Protein AF-A0A958V1U1-F1 (afdb_monomer)

Nearest PDB structures (foldseek):
  7zn4-assembly1_g  TM=4.729E-01  e=1.850E+00  Escherichia phage T5
  7zn4-assembly1_e  TM=5.248E-01  e=5.244E+00  Escherichia phage T5
  8xci-assembly1_J  TM=3.540E-01  e=3.382E+00  Escherichia phage Lambda

Solvent-accessible surface area (backbone atoms only — not comparable to full-atom values): 6380 Å² total; per-residue (Å²): 98,76,42,34,32,41,38,34,37,19,69,44,61,68,33,49,76,71,70,51,53,78,46,75,51,68,22,63,43,54,96,79,41,60,73,82,83,83,77,91,69,69,65,46,53,33,31,37,44,35,36,43,27,66,84,71,78,88,57,91,49,59,48,98,87,70,46,70,77,47,54,53,35,31,31,78,56,66,86,67,95,68,82,88,52,51,85,60,18,50,47,80,44,52,102,59,92,80,92,82,82,68,63,101

Radius of gyration: 13.51 Å; Cα contacts (8 Å, |Δi|>4): 192; chains: 1; bounding box: 40×26×31 Å

Foldseek 3Di:
DAAKKKKFKDQDQVCVVVVNGPDMDMADDDPNDGDDDDPPDAWGKMKMKMWGPRPHPPDFDADPVRHTPTDIWMAPRDDDDDDDGSVNGMDTDDPDDDDTDIDD

Mean predicted aligned error: 2.86 Å

Structure (mmCIF, N/CA/C/O backbone):
data_AF-A0A958V1U1-F1
#
_entry.id   AF-A0A958V1U1-F1
#
loop_
_atom_site.group_PDB
_atom_site.id
_atom_site.type_symbol
_atom_site.label_atom_id
_atom_site.label_alt_id
_atom_site.label_comp_id
_atom_site.label_asym_id
_atom_site.label_entity_id
_atom_site.label_seq_id
_atom_site.pdbx_PDB_ins_code
_atom_site.Cartn_x
_atom_site.Cartn_y
_atom_site.Cartn_z
_atom_site.occupancy
_atom_site.B_iso_or_equiv
_atom_site.auth_seq_id
_atom_site.auth_comp_id
_atom_site.auth_asym_id
_atom_site.auth_atom_id
_atom_site.pdbx_PDB_model_num
ATOM 1 N N . ASP A 1 1 ? -2.078 -7.893 -17.752 1.00 75.12 1 ASP A N 1
ATOM 2 C CA . ASP A 1 1 ? -0.628 -7.667 -17.584 1.00 75.12 1 ASP A CA 1
ATOM 3 C C . ASP A 1 1 ? 0.055 -8.926 -17.084 1.00 75.12 1 ASP A C 1
ATOM 5 O O . ASP A 1 1 ? -0.638 -9.868 -16.714 1.00 75.12 1 ASP A O 1
ATOM 9 N N . LYS A 1 2 ? 1.388 -8.980 -17.140 1.00 85.44 2 LYS A N 1
ATOM 10 C CA . LYS A 1 2 ? 2.181 -10.052 -16.513 1.00 85.44 2 LYS A CA 1
ATOM 11 C C . LYS A 1 2 ? 2.516 -9.657 -15.075 1.00 85.44 2 LYS A C 1
ATOM 13 O O . LYS A 1 2 ? 2.501 -8.468 -14.780 1.00 85.44 2 LYS A O 1
ATOM 18 N N . GLY A 1 3 ? 2.876 -10.621 -14.236 1.00 92.50 3 GLY A N 1
ATOM 19 C CA . GLY A 1 3 ? 3.263 -10.356 -12.852 1.00 92.50 3 GLY A CA 1
ATOM 20 C C . GLY A 1 3 ? 2.084 -10.361 -11.882 1.00 92.50 3 GLY A C 1
ATOM 21 O O . GLY A 1 3 ? 0.962 -10.739 -12.242 1.00 92.50 3 GLY A O 1
ATOM 22 N N . GLU A 1 4 ? 2.342 -9.903 -10.665 1.00 96.69 4 GLU A N 1
ATOM 23 C CA . GLU A 1 4 ? 1.344 -9.777 -9.605 1.00 96.69 4 GLU A CA 1
ATOM 24 C C . GLU A 1 4 ? 1.458 -8.439 -8.880 1.00 96.69 4 GLU A C 1
ATOM 26 O O . GLU A 1 4 ? 2.435 -7.708 -9.020 1.00 96.69 4 GLU A O 1
ATOM 31 N N . VAL A 1 5 ? 0.419 -8.080 -8.133 1.00 98.12 5 VAL A N 1
ATOM 32 C CA . VAL A 1 5 ? 0.438 -6.886 -7.289 1.00 98.12 5 VAL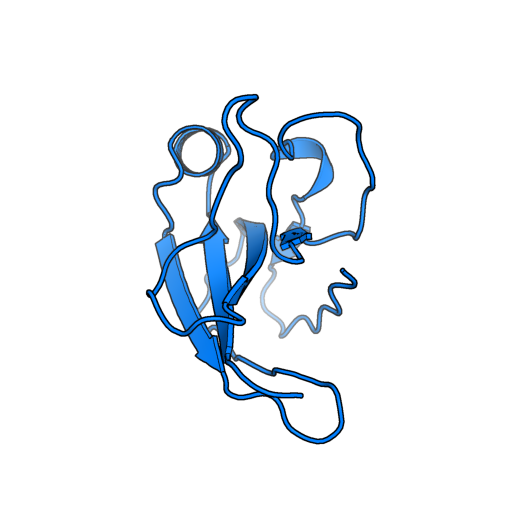 A CA 1
ATOM 33 C C . VAL A 1 5 ? 0.454 -7.324 -5.840 1.00 98.12 5 VAL A C 1
ATOM 35 O O . VAL A 1 5 ? -0.446 -8.046 -5.404 1.00 98.12 5 VAL A O 1
ATOM 38 N N . HIS A 1 6 ? 1.435 -6.839 -5.089 1.00 98.25 6 HIS A N 1
ATOM 39 C CA . HIS A 1 6 ? 1.481 -6.998 -3.643 1.00 98.25 6 HIS A CA 1
ATOM 40 C C . HIS A 1 6 ? 0.843 -5.792 -2.965 1.00 98.25 6 HIS A C 1
ATOM 42 O O . HIS A 1 6 ? 1.026 -4.649 -3.382 1.00 98.25 6 HIS A O 1
ATOM 48 N N . PHE A 1 7 ? 0.134 -6.050 -1.874 1.00 98.44 7 PHE A N 1
ATOM 49 C CA . PHE A 1 7 ? -0.553 -5.068 -1.050 1.00 98.44 7 PHE A CA 1
ATOM 50 C C . PHE A 1 7 ? -0.105 -5.243 0.395 1.00 98.44 7 PHE A C 1
ATOM 52 O O . PHE A 1 7 ? -0.114 -6.352 0.927 1.00 98.44 7 PHE A O 1
ATOM 59 N N . ALA A 1 8 ? 0.250 -4.143 1.046 1.00 98.31 8 ALA A N 1
ATOM 60 C CA . ALA A 1 8 ? 0.656 -4.101 2.441 1.00 98.31 8 ALA A CA 1
ATOM 61 C C . ALA A 1 8 ? -0.255 -3.140 3.209 1.00 98.31 8 ALA A C 1
ATOM 63 O O . ALA A 1 8 ? -0.312 -1.953 2.883 1.00 98.31 8 ALA A O 1
ATOM 64 N N . LEU A 1 9 ? -0.948 -3.656 4.226 1.00 98.62 9 LEU A N 1
ATOM 65 C CA . LEU A 1 9 ? -1.791 -2.880 5.131 1.00 98.62 9 LEU A CA 1
ATOM 66 C C . LEU A 1 9 ? -0.982 -2.478 6.368 1.00 98.62 9 LEU A C 1
ATOM 68 O O . LEU A 1 9 ? -0.365 -3.323 7.015 1.00 98.62 9 LEU A O 1
ATOM 72 N N . TYR A 1 10 ? -1.019 -1.201 6.723 1.00 98.69 10 TYR A N 1
ATOM 73 C CA . TYR A 1 10 ? -0.343 -0.631 7.887 1.00 98.69 10 TYR A CA 1
ATOM 74 C C . TYR A 1 10 ? -1.372 -0.029 8.834 1.00 98.69 10 TYR A C 1
ATOM 76 O O . TYR A 1 10 ? -2.319 0.600 8.375 1.00 98.69 10 TYR A O 1
ATOM 84 N N . ASP A 1 11 ? -1.175 -0.196 10.139 1.00 98.31 11 ASP A N 1
ATOM 85 C CA . ASP A 1 11 ? -2.086 0.254 11.203 1.00 98.31 11 ASP A CA 1
ATOM 86 C C . ASP A 1 11 ? -1.507 1.363 12.091 1.00 98.31 11 ASP A C 1
ATOM 88 O O . ASP A 1 11 ? -2.135 1.783 13.061 1.00 98.31 11 ASP A O 1
ATOM 92 N N . SER A 1 12 ? -0.309 1.852 11.770 1.00 98.25 12 SER A N 1
ATOM 93 C CA . SER A 1 12 ? 0.287 3.014 12.421 1.00 98.25 12 SER A CA 1
ATOM 94 C C . SER A 1 12 ? 1.320 3.692 11.524 1.00 98.25 12 SER A C 1
ATOM 96 O O . SER A 1 12 ? 1.882 3.077 10.614 1.00 98.25 12 SER A O 1
ATOM 98 N N . GLU A 1 13 ? 1.607 4.960 11.816 1.00 98.31 13 GLU A N 1
ATOM 99 C CA . GLU A 1 13 ? 2.684 5.707 11.163 1.00 98.31 13 GLU A CA 1
ATOM 100 C C . GLU A 1 13 ? 4.062 5.081 11.419 1.00 98.31 13 GLU A C 1
ATOM 102 O O . GLU A 1 13 ? 4.893 5.017 10.516 1.00 98.31 13 GLU A O 1
ATOM 107 N N . GLU A 1 14 ? 4.299 4.573 12.631 1.00 98.19 14 GLU A N 1
ATOM 108 C CA . GLU A 1 14 ? 5.557 3.917 12.989 1.00 98.19 14 GLU A CA 1
ATOM 109 C C . GLU A 1 14 ? 5.810 2.684 12.113 1.00 98.19 14 GLU A C 1
ATOM 111 O O . GLU A 1 14 ? 6.852 2.584 11.458 1.00 98.19 14 GLU A O 1
ATOM 116 N N . HIS A 1 15 ? 4.831 1.779 12.054 1.00 98.25 15 HIS A N 1
ATOM 117 C CA . HIS A 1 15 ? 4.873 0.576 11.226 1.00 98.25 15 HIS A CA 1
ATOM 118 C C . HIS A 1 15 ? 5.023 0.917 9.742 1.00 98.25 15 HIS A C 1
ATOM 120 O O . HIS A 1 15 ? 5.824 0.310 9.027 1.00 98.25 15 HIS A O 1
ATOM 126 N N . PHE A 1 16 ? 4.307 1.943 9.280 1.00 98.12 16 PHE A N 1
ATOM 127 C CA . PHE A 1 16 ? 4.418 2.433 7.914 1.00 98.12 16 PHE A CA 1
ATOM 128 C C . PHE A 1 16 ? 5.839 2.907 7.596 1.00 98.12 16 PHE A C 1
ATOM 130 O O . PHE A 1 16 ? 6.420 2.470 6.601 1.00 98.12 16 PHE A O 1
ATOM 137 N N . ASN A 1 17 ? 6.436 3.742 8.449 1.00 95.88 17 ASN A N 1
ATOM 138 C CA . ASN A 1 17 ? 7.784 4.282 8.254 1.00 95.88 17 ASN A CA 1
ATOM 139 C C . ASN A 1 17 ? 8.868 3.192 8.285 1.00 95.88 17 ASN A C 1
ATOM 141 O O . ASN A 1 17 ? 9.830 3.277 7.523 1.00 95.88 17 ASN A O 1
ATOM 145 N N . LYS A 1 18 ? 8.684 2.141 9.093 1.00 96.56 18 LYS A N 1
ATOM 146 C CA . LYS A 1 18 ? 9.578 0.970 9.152 1.00 96.56 18 LYS A CA 1
ATOM 147 C C . LYS A 1 18 ? 9.326 -0.076 8.059 1.00 96.56 18 LYS A C 1
ATOM 149 O O . LYS A 1 18 ? 10.119 -1.001 7.922 1.00 96.56 18 LYS A O 1
ATOM 154 N N . ARG A 1 19 ? 8.252 0.065 7.269 1.00 95.19 19 ARG A N 1
ATOM 155 C CA . ARG A 1 19 ? 7.772 -0.940 6.293 1.00 95.19 19 ARG A CA 1
ATOM 156 C C . ARG A 1 19 ? 7.400 -2.288 6.941 1.00 95.19 19 ARG A C 1
ATOM 158 O O . ARG A 1 19 ? 7.469 -3.344 6.309 1.00 95.19 19 ARG A O 1
ATOM 165 N N . GLU A 1 20 ? 6.931 -2.234 8.185 1.00 97.69 20 GLU A N 1
ATOM 166 C CA . GLU A 1 20 ? 6.434 -3.363 8.978 1.00 97.69 20 GLU A CA 1
ATOM 167 C C . GLU A 1 20 ? 4.905 -3.446 8.850 1.00 97.69 20 GLU A C 1
ATOM 169 O O . GLU A 1 20 ? 4.158 -2.846 9.609 1.00 97.69 20 GLU A O 1
ATOM 174 N N . SER A 1 21 ? 4.411 -4.137 7.827 1.00 97.81 21 SER A N 1
ATOM 175 C CA . SER A 1 21 ? 2.969 -4.246 7.563 1.00 97.81 21 SER A CA 1
ATOM 176 C C . SER A 1 21 ? 2.246 -5.125 8.587 1.00 97.81 21 SER A C 1
ATOM 178 O O . SER A 1 21 ? 2.744 -6.199 8.923 1.00 97.81 21 SER A O 1
ATOM 180 N N . LYS A 1 22 ? 1.020 -4.743 8.958 1.00 97.81 22 LYS A N 1
ATOM 181 C CA . LYS A 1 22 ? 0.093 -5.556 9.759 1.00 97.81 22 LYS A CA 1
ATOM 182 C C . LYS A 1 22 ? -0.359 -6.817 9.015 1.00 97.81 22 LYS A C 1
ATOM 184 O O . LYS A 1 22 ? -0.466 -7.878 9.617 1.00 97.81 22 LYS A O 1
ATOM 189 N N . ASP A 1 23 ? -0.647 -6.681 7.721 1.00 98.25 23 ASP A N 1
ATOM 190 C CA . ASP A 1 23 ? -1.054 -7.784 6.845 1.00 98.25 23 ASP A CA 1
ATOM 191 C C . ASP A 1 23 ? -0.537 -7.551 5.417 1.00 98.25 23 ASP A C 1
ATOM 193 O O . ASP A 1 23 ? -0.289 -6.408 5.010 1.00 98.25 23 ASP A O 1
ATOM 197 N N . ARG A 1 24 ? -0.377 -8.639 4.660 1.00 97.94 24 ARG A N 1
ATOM 198 C CA . ARG A 1 24 ? 0.030 -8.633 3.254 1.00 97.94 24 ARG A CA 1
ATOM 199 C C . ARG A 1 24 ? -0.863 -9.545 2.429 1.00 97.94 24 ARG A C 1
ATOM 201 O O . ARG A 1 24 ? -1.229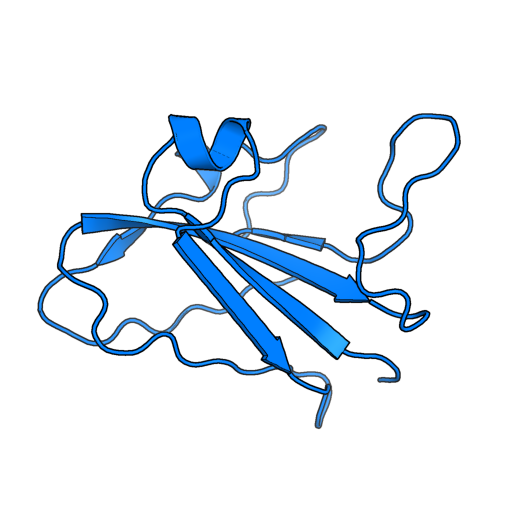 -10.637 2.856 1.00 97.94 24 ARG A O 1
ATOM 208 N N . LYS A 1 25 ? -1.179 -9.099 1.219 1.00 98.31 25 LYS A N 1
ATOM 209 C CA . LYS A 1 25 ? -1.909 -9.875 0.215 1.00 98.31 25 LYS A CA 1
ATOM 210 C C . LYS A 1 25 ? -1.244 -9.693 -1.136 1.00 98.31 25 LYS A C 1
ATOM 212 O O . LYS A 1 25 ? -0.585 -8.685 -1.374 1.00 98.31 25 LYS A O 1
ATOM 217 N N . GLU A 1 26 ? -1.480 -10.635 -2.026 1.00 97.56 26 GLU A N 1
ATOM 218 C CA . GLU A 1 26 ? -1.061 -10.559 -3.418 1.00 97.56 26 GLU A CA 1
ATOM 219 C C . GLU A 1 26 ? -2.203 -11.003 -4.324 1.00 97.56 26 GLU A C 1
ATOM 221 O O . GLU A 1 26 ? -3.104 -11.737 -3.908 1.00 97.56 26 GLU A O 1
ATOM 226 N N . SER A 1 27 ? -2.206 -10.492 -5.548 1.00 97.50 27 SER A N 1
ATOM 227 C CA . SER A 1 27 ? -3.185 -10.857 -6.562 1.00 97.50 27 SER A CA 1
ATOM 228 C C . SER A 1 27 ? -2.534 -10.804 -7.930 1.00 97.50 27 SER A C 1
ATOM 230 O O . SER A 1 27 ? -1.948 -9.789 -8.311 1.00 97.50 27 SER A O 1
ATOM 232 N N . ALA A 1 28 ? -2.748 -11.860 -8.711 1.00 96.06 28 ALA A N 1
ATOM 233 C CA . ALA A 1 28 ? -2.531 -11.816 -10.147 1.00 96.06 28 ALA A CA 1
ATOM 234 C C . ALA A 1 28 ? -3.380 -10.703 -10.784 1.00 96.06 2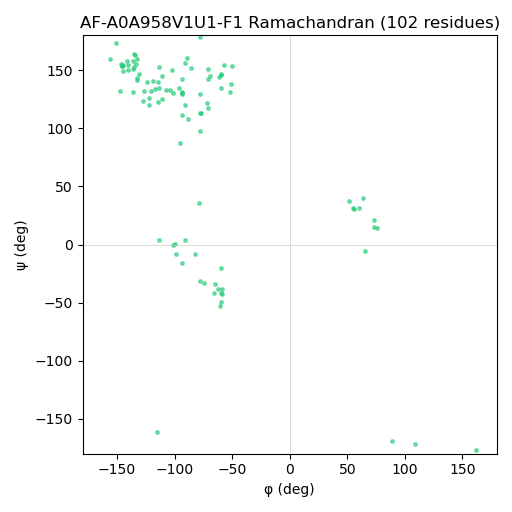8 ALA A C 1
ATOM 236 O O . ALA A 1 28 ? -4.432 -10.315 -10.258 1.00 96.06 28 ALA A O 1
ATOM 237 N N . ILE A 1 29 ? -2.926 -10.204 -11.931 1.00 95.50 29 ILE A N 1
ATOM 238 C CA . ILE A 1 29 ? -3.622 -9.158 -12.678 1.00 95.50 29 ILE A CA 1
ATOM 239 C C . ILE A 1 29 ? -4.575 -9.803 -13.687 1.00 95.50 29 ILE A C 1
ATOM 241 O O . ILE A 1 29 ? -4.143 -10.507 -14.600 1.00 95.50 29 ILE A O 1
ATOM 245 N N . SER A 1 30 ? -5.868 -9.503 -13.565 1.00 94.00 30 SER A N 1
ATOM 246 C CA . SER A 1 30 ? -6.903 -9.873 -14.536 1.00 94.00 30 SER A CA 1
ATOM 247 C C . SER A 1 30 ? -7.579 -8.618 -15.063 1.00 94.00 30 SER A C 1
ATOM 249 O O . SER A 1 30 ? -7.954 -7.744 -14.286 1.00 94.00 30 SER A O 1
ATOM 251 N N . ASP A 1 31 ? -7.721 -8.512 -16.385 1.00 92.19 31 ASP A N 1
ATOM 252 C CA . ASP A 1 31 ? -8.378 -7.374 -17.051 1.00 92.19 31 ASP A CA 1
ATOM 253 C C . ASP A 1 31 ? -7.827 -6.001 -16.616 1.00 92.19 31 ASP A C 1
ATOM 255 O O . ASP A 1 31 ? -8.561 -5.028 -16.442 1.00 92.19 31 ASP A O 1
ATOM 259 N N . GLY A 1 32 ? -6.507 -5.936 -16.406 1.00 91.69 32 GLY A N 1
ATOM 260 C CA . GLY A 1 32 ? -5.805 -4.721 -15.981 1.00 91.69 32 GLY A CA 1
ATOM 261 C C . GLY A 1 32 ? -6.043 -4.333 -14.518 1.00 91.69 32 GLY A C 1
ATOM 262 O O . GLY A 1 32 ? -5.777 -3.196 -14.139 1.00 91.69 32 GLY A O 1
ATOM 263 N N . GLN A 1 33 ? -6.572 -5.242 -13.692 1.00 95.12 33 GLN A N 1
ATOM 264 C CA . GLN A 1 33 ? -6.846 -5.003 -12.276 1.00 95.12 33 GLN A CA 1
ATOM 265 C C . GLN A 1 33 ? -6.332 -6.151 -11.403 1.00 95.12 33 GLN A C 1
ATOM 267 O O . GLN A 1 33 ? -6.443 -7.324 -11.750 1.00 95.12 33 GLN A O 1
ATOM 272 N N . ALA A 1 34 ? -5.827 -5.800 -10.224 1.00 97.12 34 ALA A N 1
ATOM 273 C CA . ALA A 1 34 ? -5.562 -6.726 -9.131 1.00 97.12 34 ALA A CA 1
ATOM 274 C C . ALA A 1 34 ? -6.502 -6.386 -7.968 1.00 97.12 34 ALA A C 1
ATOM 276 O O . ALA A 1 34 ? -6.771 -5.208 -7.714 1.00 97.12 34 ALA A O 1
ATOM 277 N N . LYS A 1 35 ? -7.043 -7.402 -7.289 1.00 97.50 35 LYS A N 1
ATOM 278 C CA . LYS A 1 35 ? -8.043 -7.218 -6.228 1.00 97.50 35 LYS A CA 1
ATOM 279 C C . LYS A 1 35 ? -7.713 -8.101 -5.038 1.00 97.50 35 LYS A C 1
ATOM 281 O O . LYS A 1 35 ? -7.513 -9.299 -5.188 1.00 97.50 35 LYS A O 1
ATOM 286 N N . VAL A 1 36 ? -7.721 -7.505 -3.852 1.00 98.12 36 VAL A N 1
ATOM 287 C CA . VAL A 1 36 ? -7.546 -8.207 -2.578 1.00 98.12 36 VAL A CA 1
ATOM 288 C C . VAL A 1 36 ? -8.600 -7.737 -1.586 1.00 98.12 36 VAL A C 1
ATOM 290 O O . VAL A 1 36 ? -9.117 -6.626 -1.699 1.00 98.12 36 VAL A O 1
ATOM 293 N N . VAL A 1 37 ? -8.906 -8.583 -0.606 1.00 98.19 37 VAL A N 1
ATOM 294 C CA . VAL A 1 37 ? -9.782 -8.247 0.518 1.00 98.19 37 VAL A CA 1
ATOM 295 C C . VAL A 1 37 ? -8.999 -8.466 1.807 1.00 98.19 37 VAL A C 1
ATOM 297 O O . VAL A 1 37 ? -8.442 -9.543 2.031 1.00 98.19 37 VAL A O 1
A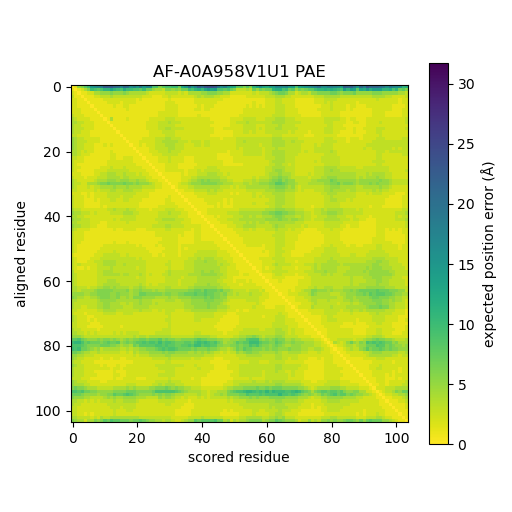TOM 300 N N . PHE A 1 38 ? -8.955 -7.436 2.647 1.00 97.88 38 PHE A N 1
ATOM 301 C CA . PHE A 1 38 ? -8.499 -7.545 4.029 1.00 97.88 38 PHE A CA 1
ATOM 302 C C . PHE A 1 38 ? -9.730 -7.777 4.909 1.00 97.88 38 PHE A C 1
ATOM 304 O O . PHE A 1 38 ? -10.594 -6.908 5.023 1.00 97.88 38 PHE A O 1
ATOM 311 N N . GLU A 1 39 ? -9.844 -8.970 5.486 1.00 96.38 39 GLU A N 1
ATOM 312 C CA . GLU A 1 39 ? -10.992 -9.372 6.302 1.00 96.38 39 GLU A CA 1
ATOM 313 C C . GLU A 1 39 ? -10.763 -9.055 7.784 1.00 96.38 39 GLU A C 1
ATOM 315 O O . GLU A 1 39 ? -9.627 -8.991 8.250 1.00 96.38 39 GLU A O 1
ATOM 320 N N . ASN A 1 40 ? -11.850 -8.899 8.546 1.00 94.56 40 ASN A N 1
ATOM 321 C CA . ASN A 1 40 ? -11.812 -8.711 10.005 1.00 94.56 40 ASN A CA 1
ATOM 322 C C . ASN A 1 40 ? -10.946 -7.522 10.472 1.00 94.56 40 ASN A C 1
ATOM 324 O O . ASN A 1 40 ? -10.378 -7.544 11.565 1.00 94.56 40 ASN A O 1
ATOM 328 N N . VAL A 1 41 ? -10.852 -6.470 9.653 1.00 96.00 41 VAL A N 1
ATOM 329 C CA . VAL A 1 41 ? -10.135 -5.237 10.000 1.00 96.00 41 VAL A CA 1
ATOM 330 C C . VAL A 1 41 ? -10.930 -4.480 11.062 1.00 96.00 41 VAL A C 1
ATOM 332 O O . VAL A 1 41 ? -12.066 -4.069 10.830 1.00 96.00 41 VAL A O 1
ATOM 335 N N . THR A 1 42 ? -10.342 -4.301 12.244 1.00 96.44 42 THR A N 1
ATOM 336 C CA . THR A 1 42 ? -10.978 -3.555 13.336 1.00 96.44 42 THR A CA 1
ATOM 337 C C . THR A 1 42 ? -11.021 -2.060 13.020 1.00 96.44 42 THR A C 1
ATOM 339 O O . THR A 1 42 ? -10.092 -1.568 12.370 1.00 96.44 42 THR A O 1
ATOM 342 N N . PRO A 1 43 ? -12.016 -1.309 13.530 1.00 98.00 43 PRO A N 1
ATOM 343 C CA . PRO A 1 43 ? -12.046 0.141 13.383 1.00 98.00 43 PRO A CA 1
ATOM 344 C C . PRO A 1 43 ? -10.731 0.801 13.807 1.00 98.00 43 PRO A C 1
ATOM 346 O O . PRO A 1 43 ? -10.132 0.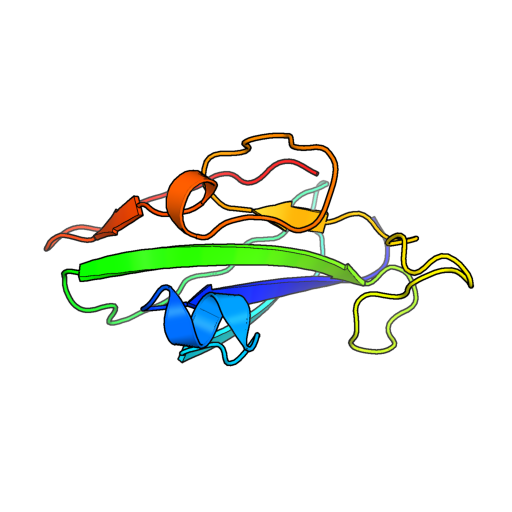414 14.812 1.00 98.00 43 PRO A O 1
ATOM 349 N N . GLY A 1 44 ? -10.272 1.780 13.033 1.00 97.75 44 GLY A N 1
ATOM 350 C CA . GLY A 1 44 ? -8.966 2.405 13.229 1.00 97.75 44 GLY A CA 1
ATOM 351 C C . GLY A 1 44 ? -8.482 3.169 12.002 1.00 97.75 44 GLY A C 1
ATOM 352 O O . GLY A 1 44 ? -9.186 3.263 10.998 1.00 97.75 44 GLY A O 1
ATOM 353 N N . ILE A 1 45 ? -7.270 3.716 12.089 1.00 98.50 45 ILE A N 1
ATOM 354 C CA . ILE A 1 45 ? -6.616 4.413 10.979 1.00 98.50 45 ILE A CA 1
ATOM 355 C C . ILE A 1 45 ? -5.592 3.482 10.343 1.00 98.50 45 ILE A C 1
ATOM 357 O O . ILE A 1 45 ? -4.755 2.910 11.036 1.00 98.50 45 ILE A O 1
ATOM 361 N N . TYR A 1 46 ? -5.650 3.372 9.022 1.00 98.56 46 TYR A N 1
ATOM 362 C CA . TYR A 1 46 ? -4.799 2.486 8.244 1.00 98.56 46 TYR A CA 1
ATOM 363 C C . TYR A 1 46 ? -4.230 3.192 7.025 1.00 98.56 46 TYR A C 1
ATOM 365 O O . TYR A 1 46 ? -4.758 4.207 6.591 1.00 98.56 46 TYR A O 1
ATOM 373 N N . ALA A 1 47 ? -3.184 2.624 6.441 1.00 98.62 47 ALA A N 1
ATOM 374 C CA . ALA A 1 47 ? -2.676 3.001 5.129 1.00 98.62 47 ALA A CA 1
ATOM 375 C C . ALA A 1 47 ? -2.358 1.741 4.321 1.00 98.62 47 ALA A C 1
ATOM 377 O O . ALA A 1 47 ? -2.008 0.706 4.888 1.00 98.62 47 ALA A O 1
ATOM 378 N N . ILE A 1 48 ? -2.458 1.828 2.997 1.00 98.50 48 ILE A N 1
ATOM 379 C CA . ILE A 1 48 ? -2.074 0.756 2.080 1.00 98.50 48 ILE A CA 1
ATOM 380 C C . ILE A 1 48 ? -0.935 1.254 1.201 1.00 98.50 48 ILE A C 1
ATOM 382 O O . ILE A 1 48 ? -1.008 2.354 0.653 1.00 98.50 48 ILE A O 1
ATOM 386 N N . LEU A 1 49 ? 0.092 0.422 1.046 1.00 97.75 49 LEU A N 1
ATOM 387 C CA . LEU A 1 49 ? 1.036 0.504 -0.067 1.00 97.75 49 LEU A CA 1
ATOM 388 C C . LEU A 1 49 ? 0.831 -0.698 -0.975 1.00 97.75 49 LEU A C 1
ATOM 390 O O . LEU A 1 49 ? 0.558 -1.797 -0.492 1.00 97.75 49 LEU A O 1
ATOM 394 N N . CYS A 1 50 ? 1.004 -0.504 -2.273 1.00 97.44 50 CYS A N 1
ATOM 395 C CA . CYS A 1 50 ? 1.031 -1.597 -3.228 1.00 97.44 50 CYS A CA 1
ATOM 396 C C . CYS A 1 50 ? 2.097 -1.376 -4.292 1.00 97.44 50 CYS A C 1
ATOM 398 O O . CYS A 1 50 ? 2.466 -0.237 -4.581 1.00 97.44 50 CYS A O 1
ATOM 400 N N . PHE A 1 51 ? 2.583 -2.465 -4.871 1.00 96.75 51 PHE A N 1
ATOM 401 C CA . PHE A 1 51 ? 3.471 -2.419 -6.024 1.00 96.75 51 PHE A CA 1
ATOM 402 C C . PHE A 1 51 ? 3.198 -3.583 -6.965 1.00 96.75 51 PHE A C 1
ATOM 404 O O . PHE A 1 51 ? 2.765 -4.652 -6.531 1.00 96.75 51 PHE A O 1
ATOM 411 N N . HIS A 1 52 ? 3.428 -3.342 -8.250 1.00 97.19 52 HIS A N 1
ATOM 412 C CA . HIS A 1 52 ? 3.372 -4.348 -9.298 1.00 97.19 52 HIS A CA 1
ATOM 413 C C . HIS A 1 52 ? 4.741 -5.004 -9.421 1.00 97.19 52 HIS A C 1
ATOM 415 O O . HIS A 1 52 ? 5.665 -4.390 -9.939 1.00 97.19 52 HIS A O 1
ATOM 421 N N . ASP A 1 53 ? 4.848 -6.249 -8.974 1.00 96.88 53 ASP A N 1
ATOM 422 C CA . ASP A 1 53 ? 6.012 -7.088 -9.228 1.00 96.88 53 ASP A CA 1
ATOM 423 C C . ASP A 1 53 ? 5.931 -7.637 -10.657 1.00 96.88 53 ASP A C 1
ATOM 425 O O . ASP A 1 53 ? 5.203 -8.590 -10.964 1.00 96.88 53 ASP A O 1
ATOM 429 N N . VAL A 1 54 ? 6.633 -6.973 -11.571 1.00 95.12 54 VAL A N 1
ATOM 430 C CA . VAL A 1 54 ? 6.617 -7.307 -12.998 1.00 95.12 54 VAL A CA 1
ATOM 431 C C . VAL A 1 54 ? 7.506 -8.519 -13.264 1.00 95.12 54 VAL A C 1
ATOM 433 O O . VAL A 1 54 ? 7.239 -9.292 -14.192 1.00 95.12 54 VAL A O 1
ATOM 436 N N . ASN A 1 55 ? 8.577 -8.673 -12.482 1.00 95.56 55 ASN A N 1
ATOM 437 C CA . ASN A 1 55 ? 9.607 -9.683 -12.703 1.00 95.56 55 ASN A CA 1
ATOM 438 C C . ASN A 1 55 ? 9.498 -10.920 -11.792 1.00 95.56 55 ASN A C 1
ATOM 440 O O . ASN A 1 55 ? 10.252 -11.874 -12.003 1.00 95.56 55 ASN A O 1
ATOM 444 N N . MET A 1 56 ? 8.508 -10.950 -10.897 1.00 95.94 56 MET A N 1
ATOM 445 C CA . MET A 1 56 ? 8.158 -12.056 -10.000 1.00 95.94 56 MET A CA 1
ATOM 446 C C . MET A 1 56 ? 9.262 -12.394 -8.985 1.00 95.94 56 MET A C 1
ATOM 448 O O . MET A 1 56 ? 9.541 -13.573 -8.741 1.00 95.94 56 MET A O 1
ATOM 452 N N . ASN A 1 57 ? 9.933 -11.389 -8.415 1.00 95.75 57 ASN A N 1
ATOM 453 C CA . ASN A 1 57 ? 10.966 -11.596 -7.392 1.00 95.75 57 ASN A CA 1
ATOM 454 C C . ASN A 1 57 ? 10.486 -11.360 -5.944 1.00 95.75 57 ASN A C 1
ATOM 456 O O . ASN A 1 57 ? 11.272 -11.521 -5.003 1.00 95.75 57 ASN A O 1
ATOM 460 N N . GLY A 1 58 ? 9.214 -11.005 -5.761 1.00 93.94 58 GLY A N 1
ATOM 461 C CA . GLY A 1 58 ? 8.539 -10.794 -4.486 1.00 93.94 58 GLY A CA 1
ATOM 462 C C . GLY A 1 58 ? 8.894 -9.482 -3.784 1.00 93.94 58 GLY A C 1
ATOM 463 O O . GLY A 1 58 ? 8.636 -9.342 -2.582 1.00 93.94 58 GLY A O 1
ATOM 464 N N . ARG A 1 59 ? 9.533 -8.526 -4.467 1.00 93.38 59 ARG A N 1
ATOM 465 C CA . ARG A 1 59 ? 9.932 -7.239 -3.879 1.00 93.38 59 ARG A CA 1
ATOM 466 C C . ARG A 1 59 ? 9.847 -6.102 -4.888 1.00 93.38 59 ARG A C 1
ATOM 468 O O . ARG A 1 59 ? 10.030 -6.294 -6.074 1.00 93.38 59 ARG A O 1
ATOM 475 N N . LEU A 1 60 ? 9.656 -4.889 -4.376 1.00 94.25 60 LEU A N 1
ATOM 476 C CA . LEU A 1 60 ? 9.794 -3.693 -5.194 1.00 94.25 60 LEU A CA 1
ATOM 477 C C . LEU A 1 60 ? 11.274 -3.476 -5.508 1.00 94.25 60 LEU A C 1
ATOM 479 O O . LEU A 1 60 ? 12.082 -3.325 -4.584 1.00 94.25 60 LEU A O 1
ATOM 483 N N . ASP A 1 61 ? 11.625 -3.437 -6.787 1.00 95.00 61 ASP A N 1
ATOM 484 C CA . ASP A 1 61 ? 12.998 -3.159 -7.194 1.00 95.00 61 ASP A 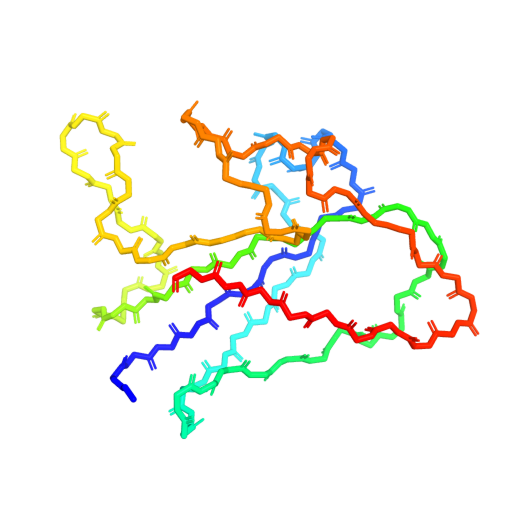CA 1
ATOM 485 C C . ASP A 1 61 ? 13.305 -1.662 -7.290 1.00 95.00 61 ASP A C 1
ATOM 487 O O . ASP A 1 61 ? 12.456 -0.820 -7.597 1.00 95.00 61 ASP A O 1
ATOM 491 N N . PHE A 1 62 ? 14.578 -1.336 -7.069 1.00 94.81 62 PHE A N 1
ATOM 492 C CA . PHE A 1 62 ? 15.098 0.025 -7.080 1.00 94.81 62 PHE A CA 1
ATOM 493 C C . PHE A 1 62 ? 16.354 0.114 -7.950 1.00 94.81 62 PHE A C 1
ATOM 495 O O . PHE A 1 62 ? 17.153 -0.822 -8.004 1.00 94.81 62 PHE A O 1
ATOM 502 N N . ASN A 1 63 ? 16.555 1.258 -8.604 1.00 94.88 63 ASN A N 1
ATOM 503 C CA . ASN A 1 63 ? 17.813 1.557 -9.290 1.00 94.88 63 ASN A CA 1
ATOM 504 C C . ASN A 1 63 ? 18.917 1.994 -8.302 1.00 94.88 63 ASN A C 1
ATOM 506 O O . ASN A 1 63 ? 18.680 2.138 -7.103 1.00 94.88 63 ASN A O 1
ATOM 510 N N . GLU A 1 64 ? 20.126 2.263 -8.806 1.00 95.62 64 GLU A N 1
ATOM 511 C CA . GLU A 1 64 ? 21.282 2.684 -7.990 1.00 95.62 64 GLU A CA 1
ATOM 512 C C . GLU A 1 64 ? 21.058 3.995 -7.209 1.00 95.62 64 GLU A C 1
ATOM 514 O O . GLU A 1 64 ? 21.738 4.248 -6.218 1.00 95.62 64 GLU A O 1
ATOM 519 N N . MET A 1 65 ? 20.088 4.820 -7.622 1.00 91.81 65 MET A N 1
ATOM 520 C CA . MET A 1 65 ? 19.685 6.051 -6.929 1.00 91.81 65 MET A CA 1
ATOM 521 C C . MET A 1 65 ? 18.557 5.825 -5.905 1.00 91.81 65 MET A C 1
ATOM 523 O O . MET A 1 65 ? 18.062 6.788 -5.322 1.00 91.81 65 MET A O 1
ATOM 527 N N . GLY A 1 66 ? 18.128 4.577 -5.686 1.00 89.56 66 GLY A N 1
ATOM 528 C CA . GLY A 1 66 ? 17.051 4.237 -4.754 1.00 89.56 66 GLY A CA 1
ATOM 529 C C . GLY A 1 66 ? 15.652 4.611 -5.252 1.00 89.56 66 GLY A C 1
ATOM 530 O O . GLY A 1 66 ? 14.741 4.769 -4.441 1.00 89.56 66 GLY A O 1
ATOM 531 N N . ILE A 1 67 ? 15.467 4.778 -6.565 1.00 90.25 67 ILE A N 1
ATOM 532 C CA . ILE A 1 67 ? 14.164 5.079 -7.174 1.00 90.25 67 ILE A CA 1
ATOM 533 C C . ILE A 1 67 ? 13.501 3.763 -7.601 1.00 90.25 67 ILE A C 1
ATOM 535 O O . ILE A 1 67 ? 14.173 2.967 -8.268 1.00 90.25 67 ILE A O 1
ATOM 539 N N . PRO A 1 68 ? 12.217 3.536 -7.259 1.00 92.56 68 PRO A N 1
ATOM 540 C CA . PRO A 1 68 ? 11.457 2.387 -7.741 1.00 92.56 68 PRO A CA 1
ATOM 541 C C . PRO A 1 68 ? 11.512 2.258 -9.266 1.00 92.56 68 PRO A C 1
ATOM 543 O O . PRO A 1 68 ? 11.285 3.239 -9.976 1.00 92.56 68 PRO A O 1
ATOM 546 N N . VAL A 1 69 ? 11.816 1.059 -9.766 1.00 95.12 69 VAL A N 1
ATOM 547 C CA . VAL A 1 69 ? 11.795 0.762 -11.214 1.00 95.12 69 VAL A CA 1
ATOM 548 C C . VAL A 1 69 ? 10.515 0.059 -11.657 1.00 95.12 69 VAL A C 1
ATOM 550 O O . VAL A 1 69 ? 10.276 -0.086 -12.854 1.00 95.12 69 VAL A O 1
ATOM 553 N N . GLU A 1 70 ? 9.685 -0.334 -10.697 1.00 95.12 70 GLU A N 1
ATOM 554 C CA . GLU A 1 70 ? 8.378 -0.937 -10.918 1.00 95.12 70 GLU A CA 1
ATOM 555 C C . GLU A 1 70 ? 7.251 -0.012 -10.429 1.00 95.12 70 GLU A C 1
ATOM 557 O O . GLU A 1 70 ? 7.470 0.804 -9.522 1.00 95.12 70 GLU A O 1
ATOM 562 N N . PRO A 1 71 ? 6.043 -0.115 -11.015 1.00 94.44 71 PRO A N 1
ATOM 563 C CA . PRO A 1 71 ? 4.897 0.683 -10.599 1.00 94.44 71 PRO A CA 1
ATOM 564 C C . PRO A 1 71 ? 4.529 0.444 -9.133 1.00 94.44 71 PRO A C 1
ATOM 566 O O . PRO A 1 71 ? 4.424 -0.694 -8.675 1.00 94.44 71 PRO A O 1
ATOM 569 N N . TYR A 1 72 ? 4.283 1.524 -8.395 1.00 95.25 72 TYR A N 1
ATOM 570 C CA . TYR A 1 72 ? 3.871 1.469 -6.997 1.00 95.25 72 TYR A CA 1
ATOM 571 C C . TYR A 1 72 ? 2.899 2.597 -6.670 1.00 95.25 72 TYR A C 1
ATOM 573 O O . TYR A 1 72 ? 2.919 3.661 -7.286 1.00 95.25 72 TYR A O 1
ATOM 581 N N . GLY A 1 73 ? 2.065 2.375 -5.660 1.00 96.12 73 GLY A N 1
ATOM 582 C CA . GLY A 1 73 ? 1.063 3.335 -5.228 1.00 96.12 73 GLY A CA 1
ATOM 583 C C . GLY A 1 73 ? 0.742 3.227 -3.746 1.00 96.12 73 GLY A C 1
ATOM 584 O O . GLY A 1 73 ? 1.190 2.322 -3.036 1.00 96.12 73 GLY A O 1
ATOM 585 N N . SER A 1 74 ? -0.059 4.176 -3.278 1.00 97.44 74 SER A N 1
ATOM 586 C CA . SER A 1 74 ? -0.597 4.189 -1.924 1.00 97.44 74 SER A CA 1
ATOM 587 C C . SER A 1 74 ? -2.090 4.473 -1.937 1.00 97.44 74 SER A C 1
ATOM 589 O O . SER A 1 74 ? -2.615 5.087 -2.871 1.00 97.44 74 SER A O 1
ATOM 591 N N . SER A 1 75 ? -2.781 4.104 -0.860 1.00 97.88 75 SER A N 1
ATOM 592 C CA . SER A 1 75 ? -4.131 4.611 -0.606 1.00 97.88 75 SER A CA 1
ATOM 593 C C . SER A 1 75 ? -4.182 6.142 -0.721 1.00 97.88 75 SER A C 1
ATOM 595 O O . SER A 1 75 ? -3.169 6.833 -0.594 1.00 97.88 75 SER A O 1
ATOM 597 N N . ASN A 1 76 ? -5.370 6.655 -1.048 1.00 97.50 76 ASN A N 1
ATOM 598 C CA . ASN A 1 76 ? -5.661 8.051 -1.403 1.00 97.50 76 ASN A CA 1
ATOM 599 C C . ASN A 1 76 ? -5.023 8.587 -2.700 1.00 97.50 76 ASN A C 1
ATOM 601 O O . ASN A 1 76 ? -5.378 9.690 -3.108 1.00 97.50 76 ASN A O 1
ATOM 605 N N . ASN A 1 77 ? -4.162 7.830 -3.396 1.00 97.06 77 ASN A N 1
ATOM 606 C CA . ASN A 1 77 ? -3.568 8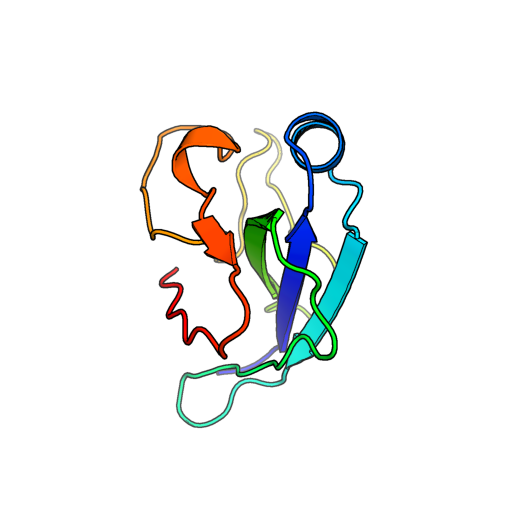.222 -4.688 1.00 97.06 77 ASN A CA 1
ATOM 607 C C . ASN A 1 77 ? -2.848 9.582 -4.669 1.00 97.06 77 ASN A C 1
ATOM 609 O O . ASN A 1 77 ? -2.832 10.302 -5.671 1.00 97.06 77 ASN A O 1
ATOM 613 N N . VAL A 1 78 ? -2.271 9.958 -3.527 1.00 95.38 78 VAL A N 1
ATOM 614 C CA . VAL A 1 78 ? -1.504 11.198 -3.413 1.00 95.38 78 VAL A CA 1
ATOM 615 C C . VAL A 1 78 ? -0.141 10.985 -4.057 1.00 95.38 78 VAL A C 1
ATOM 617 O O . VAL A 1 78 ? 0.687 10.218 -3.568 1.00 95.38 78 VAL A O 1
ATOM 620 N N . PHE A 1 79 ? 0.101 11.682 -5.164 1.00 87.62 79 PHE A N 1
ATOM 621 C CA . PHE A 1 79 ? 1.416 11.712 -5.784 1.00 87.62 79 PHE A CA 1
ATOM 622 C C . PHE A 1 79 ? 2.338 12.654 -5.010 1.00 87.62 79 PHE A C 1
ATOM 624 O O . P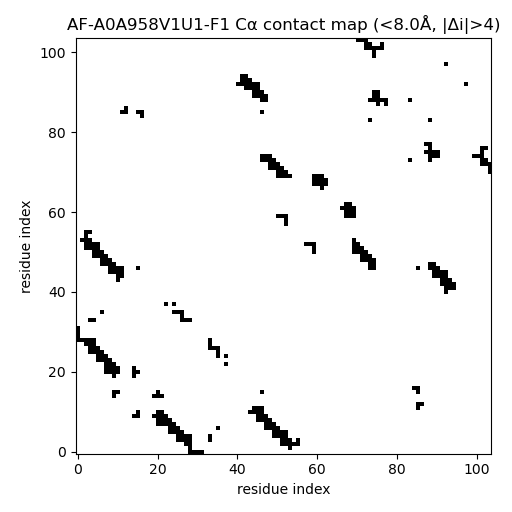HE A 1 79 ? 1.999 13.818 -4.784 1.00 87.62 79 PHE A O 1
ATOM 631 N N . ARG A 1 80 ? 3.533 12.176 -4.654 1.00 87.12 80 ARG A N 1
ATOM 632 C CA . ARG A 1 80 ? 4.573 13.009 -4.048 1.00 87.12 80 ARG A CA 1
ATOM 633 C C . ARG A 1 80 ? 5.950 12.649 -4.571 1.00 87.12 80 ARG A C 1
ATOM 635 O O . ARG A 1 80 ? 6.229 11.500 -4.901 1.00 87.12 80 ARG A O 1
ATOM 642 N N . MET A 1 81 ? 6.826 13.645 -4.593 1.00 83.62 81 MET A N 1
ATOM 643 C CA . MET A 1 81 ? 8.236 13.428 -4.883 1.00 83.62 81 MET A CA 1
ATOM 644 C C . MET A 1 81 ? 8.920 12.870 -3.628 1.00 83.62 81 MET A C 1
ATOM 646 O O . MET A 1 81 ? 9.012 13.558 -2.611 1.00 83.62 81 MET A O 1
ATOM 650 N N . GLY A 1 82 ? 9.372 11.618 -3.701 1.00 86.56 82 GLY A N 1
ATOM 651 C CA . GLY A 1 82 ? 10.004 10.897 -2.593 1.00 86.56 82 GLY A CA 1
ATOM 652 C C . GLY A 1 82 ? 9.129 9.780 -2.008 1.00 86.56 82 GLY A C 1
ATOM 653 O O . GLY A 1 82 ? 8.087 9.445 -2.572 1.00 86.56 82 GLY A O 1
ATOM 654 N N . PRO A 1 83 ? 9.550 9.172 -0.883 1.00 88.38 83 PRO A N 1
ATOM 655 C CA . PRO A 1 83 ? 8.820 8.070 -0.266 1.00 88.38 83 PRO A CA 1
ATOM 656 C C . PRO A 1 83 ? 7.398 8.486 0.138 1.00 88.38 83 PRO A C 1
ATOM 658 O O . PRO A 1 83 ? 7.213 9.631 0.564 1.00 88.38 83 PRO A O 1
ATOM 661 N N . PRO A 1 84 ? 6.404 7.583 0.065 1.00 92.88 84 PRO A N 1
ATOM 662 C CA . PRO A 1 84 ? 5.053 7.868 0.544 1.00 92.88 84 PRO A CA 1
ATOM 663 C C . PRO A 1 84 ? 5.076 8.215 2.040 1.00 92.88 84 PRO A C 1
ATOM 665 O O . PRO A 1 84 ? 5.899 7.668 2.783 1.00 92.88 84 PRO A O 1
ATOM 668 N N . LEU A 1 85 ? 4.186 9.112 2.477 1.00 96.75 85 LEU A N 1
ATOM 669 C CA . LEU A 1 85 ? 3.953 9.399 3.896 1.00 96.75 85 LEU A CA 1
ATOM 670 C C . LEU A 1 85 ? 2.688 8.716 4.373 1.00 96.75 85 LEU A C 1
ATOM 672 O O . LEU A 1 85 ? 1.718 8.592 3.626 1.00 96.75 85 LEU A O 1
ATOM 676 N N . PHE A 1 86 ? 2.682 8.366 5.655 1.00 98.00 86 PHE A N 1
ATOM 677 C CA . PHE A 1 86 ? 1.483 7.864 6.302 1.00 98.00 86 PHE A CA 1
ATOM 678 C C . PHE A 1 86 ? 0.342 8.886 6.236 1.00 98.00 86 PHE A C 1
ATOM 680 O O . PHE A 1 86 ? -0.776 8.516 5.908 1.00 98.00 86 PHE A O 1
ATOM 687 N N . GLU A 1 87 ? 0.628 10.171 6.464 1.00 97.81 87 GLU A N 1
ATOM 688 C CA . GLU A 1 87 ? -0.388 11.232 6.442 1.00 97.81 87 GLU A CA 1
ATOM 689 C C . GLU A 1 87 ? -1.119 11.338 5.097 1.00 97.81 87 GLU A C 1
ATOM 691 O O . GLU A 1 87 ? -2.333 11.520 5.068 1.00 97.81 87 GLU A O 1
ATOM 696 N N . ASP A 1 88 ? -0.391 11.153 3.994 1.00 97.31 88 ASP A N 1
ATOM 697 C CA . ASP A 1 88 ? -0.944 11.207 2.639 1.00 97.31 88 ASP A CA 1
ATOM 698 C C . ASP A 1 88 ? -1.770 9.949 2.319 1.00 97.31 88 ASP A C 1
ATOM 700 O O . ASP A 1 88 ? -2.773 10.010 1.607 1.00 97.31 88 ASP A O 1
ATOM 704 N N . ALA A 1 89 ? -1.369 8.800 2.867 1.00 98.00 89 ALA A N 1
ATOM 705 C CA . ALA A 1 89 ? -1.971 7.506 2.574 1.00 98.00 89 ALA A CA 1
ATOM 706 C C . ALA A 1 89 ? -3.078 7.090 3.556 1.00 98.00 89 ALA A C 1
ATOM 708 O O . ALA A 1 89 ? -3.824 6.157 3.257 1.00 98.00 89 ALA A O 1
ATOM 709 N N . LYS A 1 90 ? -3.199 7.721 4.728 1.00 98.31 90 LYS A N 1
ATOM 710 C CA . LYS A 1 90 ? -4.077 7.21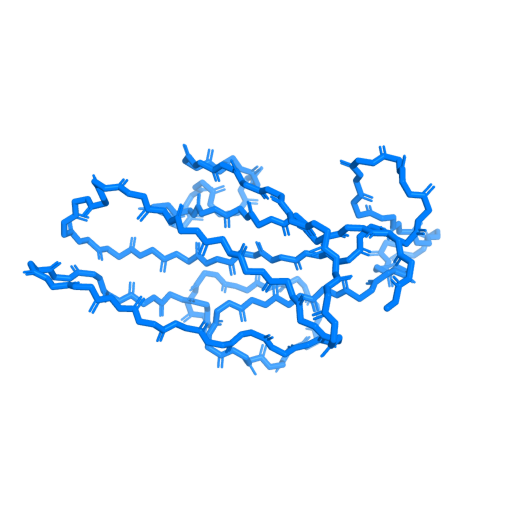4 5.787 1.00 98.31 90 LYS A CA 1
ATOM 711 C C . LYS A 1 90 ? -5.567 7.339 5.453 1.00 98.31 90 LYS A C 1
ATOM 713 O O . LYS A 1 90 ? -6.019 8.325 4.875 1.00 98.31 90 LYS A O 1
ATOM 718 N N . PHE A 1 91 ? -6.353 6.367 5.891 1.00 98.38 91 PHE A N 1
ATOM 719 C CA . PHE A 1 91 ? -7.812 6.353 5.831 1.00 98.38 91 PHE A CA 1
ATOM 720 C C . PHE A 1 91 ? -8.386 5.728 7.106 1.00 98.38 91 PHE A C 1
ATOM 722 O O . PHE A 1 91 ? -7.705 4.984 7.811 1.00 98.38 91 PHE A O 1
ATOM 729 N N . SER A 1 92 ? -9.644 6.044 7.415 1.00 97.94 92 SER A N 1
ATOM 730 C CA . SER A 1 92 ? -10.350 5.491 8.575 1.00 97.94 92 SER A CA 1
ATOM 731 C C . SER A 1 92 ? -11.201 4.291 8.167 1.00 97.94 92 SER A C 1
ATOM 733 O O . SER A 1 92 ? -11.934 4.356 7.178 1.00 97.94 92 SER A O 1
ATOM 735 N N . ILE A 1 93 ? -11.133 3.220 8.951 1.00 97.00 93 ILE A N 1
ATOM 736 C CA . ILE A 1 93 ? -12.060 2.090 8.910 1.00 97.00 93 ILE A CA 1
ATOM 737 C C . ILE A 1 93 ? -13.010 2.203 10.100 1.00 97.00 93 ILE A C 1
ATOM 739 O O . ILE A 1 93 ? -12.592 2.421 11.237 1.00 97.00 93 ILE A O 1
ATOM 743 N N . GLU A 1 94 ? -14.297 2.030 9.824 1.00 95.06 94 GLU A N 1
ATOM 744 C CA . GLU A 1 94 ? -15.369 1.967 10.818 1.00 95.06 94 GLU A CA 1
ATOM 745 C C . GLU A 1 94 ? -16.012 0.567 10.796 1.00 95.06 94 GLU A C 1
ATOM 747 O O . GLU A 1 94 ? -15.451 -0.380 10.255 1.00 95.06 94 GLU A O 1
ATOM 752 N N . ASN A 1 95 ? -17.222 0.413 11.338 1.00 92.62 95 ASN A N 1
ATOM 753 C CA . ASN A 1 95 ? -17.956 -0.860 11.352 1.00 92.62 95 ASN A CA 1
ATOM 754 C C . ASN A 1 95 ? -18.638 -1.192 10.006 1.00 92.62 95 ASN A C 1
ATOM 756 O O . ASN A 1 95 ? -19.751 -1.718 9.983 1.00 92.62 95 ASN A O 1
ATOM 760 N N . LYS A 1 96 ? -18.008 -0.841 8.881 1.00 92.50 96 LYS A N 1
ATOM 761 C CA . LYS A 1 96 ? -18.505 -1.111 7.525 1.00 92.50 96 LYS A CA 1
ATOM 762 C C . LYS A 1 96 ? -17.348 -1.382 6.570 1.00 92.50 96 LYS A C 1
ATOM 764 O O . LYS A 1 96 ? -16.249 -0.869 6.764 1.00 92.50 96 LYS A O 1
ATOM 769 N N . SER A 1 97 ? -17.628 -2.139 5.515 1.00 93.69 97 SER A N 1
ATOM 770 C CA . SER A 1 97 ? -16.687 -2.344 4.416 1.00 93.69 97 SER A CA 1
ATOM 771 C C . SER A 1 97 ? -16.352 -1.020 3.727 1.00 93.69 97 SER A C 1
ATOM 773 O O . SER A 1 97 ? -17.211 -0.145 3.580 1.00 93.69 97 SER A O 1
ATOM 775 N N . LEU A 1 98 ? -15.098 -0.891 3.301 1.00 96.69 98 LEU A N 1
ATOM 776 C CA . LEU A 1 98 ? -14.588 0.244 2.546 1.00 96.69 98 LEU A CA 1
ATOM 777 C C . LEU A 1 98 ? -13.909 -0.277 1.282 1.00 96.69 98 LEU A C 1
ATOM 779 O O . LEU A 1 98 ? -12.958 -1.051 1.369 1.00 96.69 98 LEU A O 1
ATOM 783 N N . ASP A 1 99 ? -14.371 0.198 0.130 1.00 97.38 99 ASP A N 1
ATOM 784 C CA . ASP A 1 99 ? -13.735 -0.077 -1.152 1.00 97.38 99 ASP A CA 1
ATOM 785 C C . ASP A 1 99 ? -12.760 1.050 -1.499 1.00 97.38 99 ASP A C 1
ATOM 787 O O . ASP A 1 99 ? -13.115 2.232 -1.478 1.00 97.38 99 ASP A O 1
ATOM 791 N N . LEU A 1 100 ? -11.525 0.683 -1.842 1.00 97.25 100 LEU A N 1
ATOM 792 C CA . LEU A 1 100 ? -10.478 1.613 -2.257 1.00 97.25 100 LEU A CA 1
ATOM 793 C C . LEU A 1 100 ? -9.949 1.222 -3.635 1.00 97.25 100 LEU A C 1
ATOM 795 O O . LEU A 1 100 ? -9.742 0.050 -3.934 1.00 97.25 100 LEU A O 1
ATOM 799 N N . THR A 1 101 ? -9.695 2.225 -4.472 1.00 97.94 101 THR A N 1
ATOM 800 C CA . THR A 1 101 ? -8.993 2.056 -5.749 1.00 97.94 101 THR A CA 1
ATOM 801 C C . THR A 1 101 ? -7.667 2.791 -5.678 1.00 97.94 101 THR A C 1
ATOM 803 O O . THR A 1 101 ? -7.649 4.005 -5.459 1.00 97.94 101 THR A O 1
ATOM 806 N N . ILE A 1 102 ? -6.574 2.062 -5.891 1.00 97.50 102 ILE A N 1
ATOM 807 C CA . ILE A 1 102 ? -5.222 2.615 -5.961 1.00 97.50 102 ILE A CA 1
ATOM 808 C C . ILE A 1 102 ? -4.764 2.586 -7.422 1.00 97.50 102 ILE A C 1
ATOM 810 O O . ILE A 1 102 ? -4.953 1.585 -8.108 1.00 97.50 102 ILE A O 1
ATOM 814 N N . LYS A 1 103 ? -4.214 3.700 -7.900 1.00 94.38 103 LYS A N 1
ATOM 815 C CA . LYS A 1 103 ? -3.705 3.902 -9.257 1.00 94.38 103 LYS A CA 1
ATOM 816 C C . LYS A 1 103 ? -2.194 4.088 -9.186 1.00 94.38 103 LYS A C 1
ATOM 818 O O . LYS A 1 103 ? -1.721 4.846 -8.339 1.00 94.38 103 LYS A O 1
ATOM 823 N N . PHE A 1 104 ? -1.475 3.422 -10.075 1.00 88.75 104 PHE A N 1
ATOM 824 C CA . PHE A 1 104 ? -0.025 3.475 -10.219 1.00 88.75 104 PHE A CA 1
ATOM 825 C C . PHE A 1 104 ? 0.373 3.071 -11.637 1.00 88.75 104 PHE A C 1
ATOM 827 O O . PHE A 1 104 ? -0.481 2.459 -12.323 1.00 88.75 104 PHE A O 1
#

Sequence (104 aa):
DKGEVHFALYDSEEHFNKRESKDRKESAISDGQAKVVFENVTPGIYAILCFHDVNMNGRLDFNEMGIPVEPYGSSNNVFRMGPPLFEDAKFSIENKSLDLTIKF

pLDDT: mean 95.5, std 3.73, range [75.12, 98.69]

Secondary structure (DSSP, 8-state):
--SEEEEEEESSHHHHHHT--SEEEEEE-BTTB------SPPSEEEEEEEEEESSSSSS--B-TTS-BSS-EEEGGG---SSSPPHHHH-EEE-SS--------